Protein AF-A0A023X3T7-F1 (afdb_monomer_lite)

Structure (mmCIF, N/CA/C/O backbone):
data_AF-A0A023X3T7-F1
#
_entry.id   AF-A0A023X3T7-F1
#
loop_
_atom_site.group_PDB
_atom_site.id
_atom_site.type_symbol
_atom_site.label_atom_id
_atom_site.label_alt_id
_atom_site.label_comp_id
_atom_site.label_asym_id
_atom_site.label_entity_id
_atom_site.label_seq_id
_atom_site.pdbx_PDB_ins_code
_atom_site.Cartn_x
_atom_site.Cartn_y
_atom_site.Cartn_z
_atom_site.occupancy
_atom_site.B_iso_or_equiv
_atom_site.auth_seq_id
_atom_site.auth_comp_id
_atom_site.auth_asym_id
_atom_site.auth_atom_id
_atom_site.pdbx_PDB_model_num
ATOM 1 N N . MET A 1 1 ? -3.279 -9.979 16.224 1.00 76.44 1 MET A N 1
ATOM 2 C CA . MET A 1 1 ? -3.361 -9.926 14.744 1.00 76.44 1 MET A CA 1
ATOM 3 C C . MET A 1 1 ? -3.081 -8.529 14.179 1.00 76.44 1 MET A C 1
ATOM 5 O O . MET A 1 1 ? -2.148 -8.404 13.399 1.00 76.44 1 MET A O 1
ATOM 9 N N . ARG A 1 2 ? -3.785 -7.470 14.617 1.00 81.69 2 ARG A N 1
ATOM 10 C CA . ARG A 1 2 ? -3.575 -6.074 14.159 1.00 81.69 2 ARG A CA 1
ATOM 11 C C . ARG A 1 2 ? -2.119 -5.595 14.216 1.00 81.69 2 ARG A C 1
ATOM 13 O O . ARG A 1 2 ? -1.611 -5.058 13.241 1.00 81.69 2 ARG A O 1
ATOM 20 N N . THR A 1 3 ? -1.417 -5.851 15.320 1.00 86.62 3 THR A N 1
ATOM 21 C CA . THR A 1 3 ? -0.005 -5.461 15.477 1.00 86.62 3 THR A CA 1
ATOM 22 C C . THR A 1 3 ? 0.906 -6.131 14.446 1.00 86.62 3 THR A C 1
ATOM 24 O O . THR A 1 3 ? 1.850 -5.510 13.974 1.00 86.62 3 THR A O 1
ATOM 27 N N . ALA A 1 4 ? 0.613 -7.377 14.060 1.00 91.75 4 ALA A N 1
ATOM 28 C CA . ALA A 1 4 ? 1.375 -8.087 13.035 1.00 91.75 4 ALA A CA 1
ATOM 29 C C . ALA A 1 4 ? 1.099 -7.516 11.635 1.00 91.75 4 ALA A C 1
ATOM 31 O O . ALA A 1 4 ? 2.045 -7.234 10.908 1.00 91.75 4 ALA A O 1
ATOM 32 N N . LEU A 1 5 ? -0.171 -7.261 11.293 1.00 92.25 5 LEU A N 1
ATOM 33 C CA . LEU A 1 5 ? -0.554 -6.631 10.022 1.00 92.25 5 LEU A CA 1
ATOM 34 C C . LEU A 1 5 ? 0.017 -5.217 9.881 1.00 92.25 5 LEU A C 1
ATOM 36 O O . LEU A 1 5 ? 0.541 -4.872 8.830 1.00 92.25 5 LEU A O 1
ATOM 40 N N . SER A 1 6 ? -0.017 -4.416 10.948 1.00 91.38 6 SER A N 1
ATOM 41 C CA . SER A 1 6 ? 0.577 -3.078 10.932 1.00 91.38 6 SER A CA 1
ATOM 42 C C . SER A 1 6 ? 2.095 -3.134 10.766 1.00 91.38 6 SER A C 1
ATOM 44 O O . SER A 1 6 ? 2.634 -2.368 9.975 1.00 91.38 6 SER A O 1
ATOM 46 N N . ARG A 1 7 ? 2.792 -4.059 11.442 1.00 93.94 7 ARG A N 1
ATOM 47 C CA . ARG A 1 7 ? 4.233 -4.273 11.219 1.00 93.94 7 ARG A CA 1
ATOM 48 C C . ARG A 1 7 ? 4.518 -4.672 9.775 1.00 93.94 7 ARG A C 1
ATOM 50 O O . ARG A 1 7 ? 5.427 -4.118 9.172 1.00 93.94 7 ARG A O 1
ATOM 57 N N . LEU A 1 8 ? 3.728 -5.588 9.217 1.00 95.06 8 LEU A N 1
ATOM 58 C CA . LEU A 1 8 ? 3.870 -6.021 7.831 1.00 95.06 8 LEU A CA 1
ATOM 59 C C . LEU A 1 8 ? 3.622 -4.870 6.846 1.00 95.06 8 LEU A C 1
ATOM 61 O O . LEU A 1 8 ? 4.365 -4.744 5.877 1.00 95.06 8 LEU A O 1
ATOM 65 N N . LEU A 1 9 ? 2.643 -4.001 7.117 1.00 93.50 9 LEU A N 1
ATOM 66 C CA . LEU A 1 9 ? 2.391 -2.799 6.321 1.00 93.50 9 LEU A CA 1
ATOM 67 C C . LEU A 1 9 ? 3.615 -1.882 6.319 1.00 93.50 9 LEU A C 1
ATOM 69 O O . LEU A 1 9 ? 4.084 -1.504 5.250 1.00 93.50 9 LEU A O 1
ATOM 73 N N . TRP A 1 10 ? 4.172 -1.576 7.491 1.00 92.75 10 TRP A N 1
ATOM 74 C CA . TRP A 1 10 ? 5.337 -0.693 7.591 1.00 92.75 10 TRP A CA 1
ATOM 75 C C . TRP A 1 10 ? 6.600 -1.304 6.981 1.00 92.75 10 TRP A C 1
ATOM 77 O O . TRP A 1 10 ? 7.357 -0.596 6.322 1.00 92.75 10 TRP A O 1
ATOM 87 N N . LEU A 1 11 ? 6.807 -2.615 7.134 1.00 96.19 11 LEU A N 1
ATOM 88 C CA . LEU A 1 11 ? 7.899 -3.329 6.469 1.00 96.19 11 LEU A CA 1
ATOM 89 C C . LEU A 1 11 ? 7.748 -3.271 4.948 1.00 96.19 11 LEU A C 1
ATOM 91 O O . LEU A 1 11 ? 8.694 -2.900 4.260 1.00 96.19 11 LEU A O 1
ATOM 95 N N . THR A 1 12 ? 6.556 -3.572 4.429 1.00 95.44 12 THR A N 1
ATOM 96 C CA . THR A 1 12 ? 6.273 -3.519 2.986 1.00 95.44 12 THR A CA 1
ATOM 97 C C . THR A 1 12 ? 6.463 -2.105 2.448 1.00 95.44 12 THR A C 1
ATOM 99 O O . THR A 1 12 ? 7.054 -1.931 1.387 1.00 95.44 12 THR A O 1
ATOM 102 N N . LEU A 1 13 ? 6.031 -1.086 3.197 1.00 93.50 13 LEU A N 1
ATOM 103 C CA . LEU A 1 13 ? 6.225 0.313 2.826 1.00 93.50 13 LEU A CA 1
ATOM 104 C C . LEU A 1 13 ? 7.715 0.674 2.788 1.00 93.50 13 LEU A C 1
ATOM 106 O O . LEU A 1 13 ? 8.159 1.335 1.853 1.00 93.50 13 LEU A O 1
ATOM 110 N N . GLY A 1 14 ? 8.501 0.198 3.756 1.00 95.81 14 GLY A N 1
ATOM 111 C CA . GLY A 1 14 ? 9.955 0.354 3.766 1.00 95.81 14 GLY A CA 1
ATOM 112 C C . GLY A 1 14 ? 10.612 -0.277 2.538 1.00 95.81 14 GLY A C 1
ATOM 113 O O . GLY A 1 14 ? 11.375 0.391 1.842 1.00 95.81 14 GLY A O 1
ATOM 114 N N . VAL A 1 15 ? 10.256 -1.525 2.216 1.00 95.94 15 VAL A N 1
ATOM 115 C CA . VAL A 1 15 ? 10.745 -2.217 1.009 1.00 95.94 15 VAL A CA 1
ATOM 116 C C . VAL A 1 15 ? 10.346 -1.471 -0.262 1.00 95.94 15 VAL A C 1
ATOM 118 O O . VAL A 1 15 ? 11.183 -1.272 -1.136 1.00 95.94 15 VAL A O 1
ATOM 121 N N . PHE A 1 16 ? 9.099 -1.008 -0.354 1.00 93.69 16 PHE A N 1
ATOM 122 C CA . PHE A 1 16 ? 8.623 -0.216 -1.485 1.00 93.69 16 PHE A CA 1
ATOM 123 C C . PHE A 1 16 ? 9.416 1.081 -1.651 1.00 93.69 16 PHE A C 1
ATOM 125 O O . PHE A 1 16 ? 9.855 1.404 -2.750 1.00 93.69 16 PHE A O 1
ATOM 132 N N . THR A 1 17 ? 9.665 1.798 -0.558 1.00 92.56 17 THR A N 1
ATOM 133 C CA . THR A 1 17 ? 10.428 3.051 -0.598 1.00 92.56 17 THR A CA 1
ATOM 134 C C . THR A 1 17 ? 11.874 2.804 -1.034 1.00 92.56 17 THR A C 1
ATOM 136 O O . THR A 1 17 ? 12.404 3.547 -1.857 1.00 92.56 17 THR A O 1
ATOM 139 N N . LEU A 1 18 ? 12.501 1.730 -0.542 1.00 94.12 18 LEU A N 1
ATOM 140 C CA . LEU A 1 18 ? 13.846 1.326 -0.957 1.00 94.12 18 LEU A CA 1
ATOM 141 C C . LEU A 1 18 ? 13.897 0.919 -2.432 1.00 94.12 18 LEU A C 1
ATOM 143 O O . LEU A 1 18 ? 14.831 1.303 -3.129 1.00 94.12 18 LEU A O 1
ATOM 147 N N . TRP A 1 19 ? 12.891 0.190 -2.917 1.00 91.94 19 TRP A N 1
ATOM 148 C CA . TRP A 1 19 ? 12.754 -0.162 -4.330 1.00 91.94 19 TRP A CA 1
ATOM 149 C C . TRP A 1 19 ? 12.644 1.085 -5.214 1.00 91.94 19 TRP A C 1
ATOM 151 O O . TRP A 1 19 ? 13.369 1.208 -6.199 1.00 91.94 19 TRP A O 1
ATOM 161 N N . MET A 1 20 ? 11.812 2.053 -4.819 1.00 89.06 20 MET A N 1
ATOM 162 C CA . MET A 1 20 ? 11.685 3.330 -5.524 1.00 89.06 20 MET A CA 1
ATOM 163 C C . MET A 1 20 ? 13.004 4.108 -5.547 1.00 89.06 20 MET A C 1
ATOM 165 O O . MET A 1 20 ? 13.387 4.625 -6.594 1.00 89.06 20 MET A O 1
ATOM 169 N N . ALA A 1 21 ? 13.718 4.163 -4.420 1.00 90.81 21 ALA A N 1
ATOM 170 C CA . ALA A 1 21 ? 15.011 4.834 -4.334 1.00 90.81 21 ALA A CA 1
ATOM 171 C C . ALA A 1 21 ? 16.079 4.146 -5.199 1.00 90.81 21 ALA A C 1
ATOM 173 O O . ALA A 1 21 ? 16.795 4.818 -5.937 1.00 90.81 21 ALA A O 1
ATOM 174 N N . ALA A 1 22 ? 16.163 2.814 -5.150 1.00 89.00 22 ALA A N 1
ATOM 175 C CA . ALA A 1 22 ? 17.109 2.039 -5.949 1.00 89.00 22 ALA A CA 1
ATOM 176 C C . ALA A 1 22 ? 16.883 2.246 -7.451 1.00 89.00 22 ALA A C 1
ATOM 178 O O . ALA A 1 22 ? 17.840 2.424 -8.203 1.00 89.00 22 ALA A O 1
ATOM 179 N N . SER A 1 23 ? 15.625 2.281 -7.881 1.00 86.44 23 SER A N 1
ATOM 180 C CA . SER A 1 23 ? 15.311 2.501 -9.287 1.00 86.44 23 SER A CA 1
ATOM 181 C C . SER A 1 23 ? 15.497 3.940 -9.721 1.00 86.44 23 SER A C 1
ATOM 183 O O . SER A 1 23 ? 16.015 4.163 -10.803 1.00 86.44 23 SER A O 1
ATOM 185 N N . ALA A 1 24 ? 15.203 4.926 -8.873 1.00 85.12 24 ALA A N 1
ATOM 186 C CA . ALA A 1 24 ? 15.529 6.320 -9.177 1.00 85.12 24 ALA A CA 1
ATOM 187 C C . ALA A 1 24 ? 17.035 6.540 -9.429 1.00 85.12 24 ALA A C 1
ATOM 189 O O . ALA A 1 24 ? 17.409 7.459 -10.150 1.00 85.12 24 ALA A O 1
ATOM 190 N N . LEU A 1 25 ? 17.895 5.694 -8.853 1.00 87.00 25 LEU A N 1
ATOM 191 C CA . LEU A 1 25 ? 19.347 5.725 -9.043 1.00 87.00 25 LEU A CA 1
ATOM 192 C C . LEU A 1 25 ? 19.835 4.866 -10.225 1.00 87.00 25 LEU A C 1
ATOM 194 O O . LEU A 1 25 ? 21.035 4.840 -10.495 1.00 87.00 25 LEU A O 1
ATOM 198 N N . SER A 1 26 ? 18.949 4.139 -10.914 1.00 83.94 26 SER A N 1
ATOM 199 C CA . SER A 1 26 ? 19.320 3.193 -11.967 1.00 83.94 26 SER A CA 1
ATOM 200 C C . SER A 1 26 ? 18.356 3.236 -13.153 1.00 83.94 26 SER A C 1
ATOM 202 O O . SER A 1 26 ? 17.270 2.655 -13.123 1.00 83.94 26 SER A O 1
ATOM 204 N N . ASP A 1 27 ? 18.817 3.816 -14.263 1.00 73.06 27 ASP A N 1
ATOM 205 C CA . ASP A 1 27 ? 18.073 3.832 -15.529 1.00 73.06 27 ASP A CA 1
ATOM 206 C C . ASP A 1 27 ? 17.725 2.420 -16.022 1.00 73.06 27 ASP A C 1
ATOM 208 O O . ASP A 1 27 ? 16.653 2.197 -16.587 1.00 73.06 27 ASP A O 1
ATOM 212 N N . ALA A 1 28 ? 18.593 1.438 -15.756 1.00 71.19 28 ALA A N 1
ATOM 213 C CA . ALA A 1 28 ? 18.360 0.037 -16.100 1.00 71.19 28 ALA A CA 1
ATOM 214 C C . ALA A 1 28 ? 17.188 -0.579 -15.316 1.00 71.19 28 ALA A C 1
ATOM 216 O O . ALA A 1 28 ? 16.475 -1.430 -15.848 1.00 71.19 28 ALA A O 1
ATOM 217 N N . LEU A 1 29 ? 16.965 -0.148 -14.070 1.00 69.81 29 LEU A N 1
ATOM 218 C CA . LEU A 1 29 ? 15.818 -0.582 -13.275 1.00 69.81 29 LEU A CA 1
ATOM 219 C C . LEU A 1 29 ? 14.545 0.188 -13.625 1.00 69.81 29 LEU A C 1
ATOM 221 O O . LEU A 1 29 ? 13.481 -0.406 -13.536 1.00 69.81 29 LEU A O 1
ATOM 225 N N . LEU A 1 30 ? 14.628 1.452 -14.052 1.00 66.94 30 LEU A N 1
ATOM 226 C CA . LEU A 1 30 ? 13.463 2.238 -14.495 1.00 66.94 30 LEU A CA 1
ATOM 227 C C . LEU A 1 30 ? 12.929 1.795 -15.860 1.00 66.94 30 LEU A C 1
ATOM 229 O O . LEU A 1 30 ? 11.721 1.774 -16.081 1.00 66.94 30 LEU A O 1
ATOM 233 N N . THR A 1 31 ? 13.831 1.450 -16.777 1.00 67.56 31 THR A N 1
ATOM 234 C CA . THR A 1 31 ? 13.493 1.022 -18.146 1.00 67.56 31 THR A CA 1
ATOM 235 C C . THR A 1 31 ? 13.410 -0.497 -18.292 1.00 67.56 31 THR A C 1
ATOM 237 O O . THR A 1 31 ? 12.946 -1.012 -19.311 1.00 67.56 31 THR A O 1
ATOM 240 N N . GLY A 1 32 ? 13.836 -1.235 -17.265 1.00 67.38 32 GLY A N 1
ATOM 241 C CA . GLY A 1 32 ? 13.785 -2.686 -17.238 1.00 67.38 32 GLY A CA 1
ATOM 242 C C . GLY A 1 32 ? 12.350 -3.210 -17.191 1.00 67.38 32 GLY A C 1
ATOM 243 O O . GLY A 1 32 ? 11.525 -2.756 -16.402 1.00 67.38 32 GLY A O 1
ATOM 244 N N . ARG A 1 33 ? 12.069 -4.265 -17.968 1.00 69.38 33 ARG A N 1
ATOM 245 C CA . ARG A 1 33 ? 10.774 -4.981 -17.971 1.00 69.38 33 ARG A CA 1
ATOM 246 C C . ARG A 1 33 ? 10.305 -5.450 -16.583 1.00 69.38 33 ARG A C 1
ATOM 248 O O . ARG A 1 33 ? 9.119 -5.695 -16.397 1.00 69.38 33 ARG A O 1
ATOM 255 N N . ALA A 1 34 ? 11.218 -5.583 -15.619 1.00 74.75 34 ALA A N 1
ATOM 256 C CA . ALA A 1 34 ? 10.911 -5.991 -14.248 1.00 74.75 34 ALA A CA 1
ATOM 257 C C . ALA A 1 34 ? 10.370 -4.853 -13.358 1.00 74.75 34 ALA A C 1
ATOM 259 O O . ALA A 1 34 ? 9.821 -5.138 -12.295 1.00 74.75 34 ALA A O 1
ATOM 260 N N . TRP A 1 35 ? 10.479 -3.587 -13.778 1.00 82.44 35 TRP A N 1
ATOM 261 C CA . TRP A 1 35 ? 10.040 -2.429 -12.994 1.00 82.44 35 TRP A CA 1
ATOM 2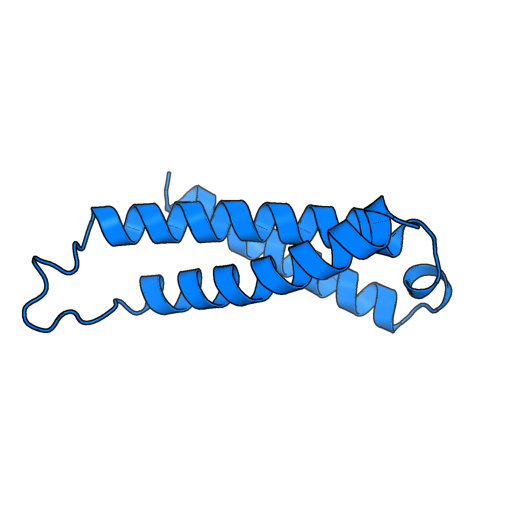62 C C . TRP A 1 35 ? 8.555 -2.485 -12.642 1.00 82.44 35 TRP A C 1
ATOM 264 O O . TRP A 1 35 ? 8.174 -2.507 -11.472 1.00 82.44 35 TRP A O 1
ATOM 274 N N . LEU A 1 36 ? 7.716 -2.542 -13.677 1.00 84.31 36 LEU A N 1
ATOM 275 C CA . LEU A 1 36 ? 6.267 -2.495 -13.542 1.00 84.31 36 LEU A CA 1
ATOM 276 C C . LEU A 1 36 ? 5.691 -3.677 -12.739 1.00 84.31 36 LEU A C 1
ATOM 278 O O . LEU A 1 36 ? 4.879 -3.408 -11.851 1.00 84.31 36 LEU A O 1
ATOM 282 N N . PRO A 1 37 ? 6.087 -4.953 -12.952 1.00 88.38 37 PRO A N 1
ATOM 283 C CA . PRO A 1 37 ? 5.532 -6.059 -12.174 1.00 88.38 37 PRO A CA 1
ATOM 284 C C . PRO A 1 37 ? 5.939 -6.017 -10.694 1.00 88.38 37 PRO A C 1
ATOM 286 O O . PRO A 1 37 ? 5.091 -6.261 -9.837 1.00 88.38 37 PRO A O 1
ATOM 289 N N . VAL A 1 38 ? 7.189 -5.665 -10.360 1.00 89.56 38 VAL A N 1
ATOM 290 C CA . VAL A 1 38 ? 7.635 -5.580 -8.953 1.00 89.56 38 VAL A CA 1
ATOM 291 C C . VAL A 1 38 ? 6.943 -4.423 -8.231 1.00 89.56 38 VAL A C 1
ATOM 293 O O . VAL A 1 38 ? 6.414 -4.608 -7.133 1.00 89.56 38 VAL A O 1
ATOM 296 N N . THR A 1 39 ? 6.871 -3.253 -8.868 1.00 90.75 39 THR A N 1
ATOM 297 C CA . THR A 1 39 ? 6.147 -2.087 -8.343 1.00 90.75 39 THR A CA 1
ATOM 298 C C . THR A 1 39 ? 4.667 -2.407 -8.131 1.00 90.75 39 THR A C 1
ATOM 300 O O . THR A 1 39 ? 4.125 -2.139 -7.058 1.00 90.75 39 THR A O 1
ATOM 303 N N . SER A 1 40 ? 4.024 -3.055 -9.107 1.00 91.75 40 SER A N 1
ATOM 304 C CA . SER A 1 40 ? 2.618 -3.466 -9.006 1.00 91.75 40 SER A CA 1
ATOM 305 C C . SER A 1 40 ? 2.399 -4.468 -7.874 1.00 91.75 40 SER A C 1
ATOM 307 O O . SER A 1 40 ? 1.451 -4.325 -7.109 1.00 91.75 40 SER A O 1
ATOM 309 N N . LEU A 1 41 ? 3.288 -5.449 -7.706 1.00 93.94 41 LEU A N 1
ATOM 310 C CA . LEU A 1 41 ? 3.189 -6.422 -6.620 1.00 93.94 41 LEU A CA 1
ATOM 311 C C . LEU A 1 41 ? 3.261 -5.743 -5.245 1.00 93.94 41 LEU A C 1
ATOM 313 O O . LEU A 1 41 ? 2.399 -5.975 -4.398 1.00 93.94 41 LEU A O 1
ATOM 317 N N . LEU A 1 42 ? 4.260 -4.883 -5.028 1.00 95.06 42 LEU A N 1
ATOM 318 C CA . LEU A 1 42 ? 4.449 -4.187 -3.752 1.00 95.06 42 LEU A CA 1
ATOM 319 C C . LEU A 1 42 ? 3.265 -3.271 -3.422 1.00 95.06 42 LEU A C 1
ATOM 321 O O . LEU A 1 42 ? 2.773 -3.279 -2.291 1.00 95.06 42 LEU A O 1
ATOM 325 N N . LEU A 1 43 ? 2.767 -2.527 -4.411 1.00 95.06 43 LEU A N 1
ATOM 326 C CA . LEU A 1 43 ? 1.587 -1.680 -4.246 1.00 95.06 43 LEU A CA 1
ATOM 327 C C . LEU A 1 43 ? 0.330 -2.506 -3.968 1.00 95.06 43 LEU A C 1
ATOM 329 O O . LEU A 1 43 ? -0.424 -2.160 -3.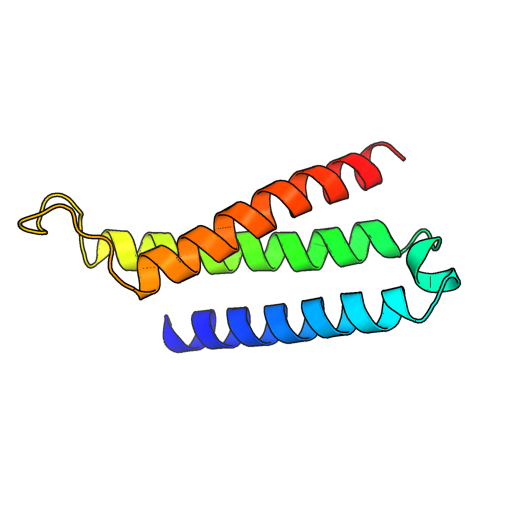065 1.00 95.06 43 LEU A O 1
ATOM 333 N N . GLY A 1 44 ? 0.130 -3.625 -4.667 1.00 95.56 44 GLY A N 1
ATOM 334 C CA . GLY A 1 44 ? -0.996 -4.529 -4.425 1.00 95.56 44 GLY A CA 1
ATOM 335 C C . GLY A 1 44 ? -1.003 -5.073 -2.994 1.00 95.56 44 GLY A C 1
ATOM 336 O O . GLY A 1 44 ? -2.043 -5.075 -2.333 1.00 95.56 44 GLY A O 1
ATOM 337 N N . VAL A 1 45 ? 0.163 -5.451 -2.461 1.00 96.31 45 VAL A N 1
ATOM 338 C CA . VAL A 1 45 ? 0.292 -5.862 -1.053 1.00 96.31 45 VAL A CA 1
ATOM 339 C C . VAL A 1 45 ? -0.056 -4.706 -0.108 1.00 96.31 45 VAL A C 1
ATOM 341 O O . VAL A 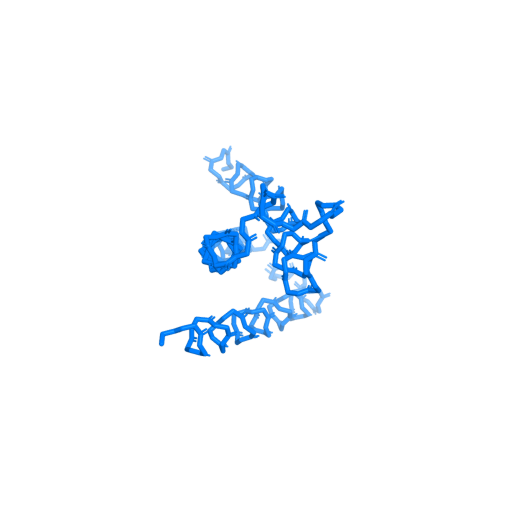1 45 ? -0.807 -4.910 0.848 1.00 96.31 45 VAL A O 1
ATOM 344 N N . LEU A 1 46 ? 0.425 -3.486 -0.373 1.00 96.50 46 LEU A N 1
ATOM 345 C CA . LEU A 1 46 ? 0.095 -2.309 0.441 1.00 96.50 46 LEU A CA 1
ATOM 346 C C . LEU A 1 46 ? -1.404 -1.987 0.428 1.00 96.50 46 LEU A C 1
ATOM 348 O O . LEU A 1 46 ? -1.960 -1.695 1.489 1.00 96.50 46 LEU A O 1
ATOM 352 N N . VAL A 1 47 ? -2.066 -2.096 -0.726 1.00 97.31 47 VAL A N 1
ATOM 353 C CA . VAL A 1 47 ? -3.522 -1.928 -0.874 1.00 97.31 47 VAL A CA 1
ATOM 354 C C . VAL A 1 47 ? -4.265 -2.929 0.002 1.00 97.31 47 VAL A C 1
ATOM 356 O O . VAL A 1 47 ? -5.143 -2.547 0.774 1.00 97.31 47 VAL A O 1
ATOM 359 N N . VAL A 1 48 ? -3.891 -4.208 -0.059 1.00 96.62 48 VAL A N 1
ATOM 360 C CA . VAL A 1 48 ? -4.547 -5.252 0.739 1.00 96.62 48 VAL A CA 1
ATOM 361 C C . VAL A 1 48 ? -4.338 -5.007 2.234 1.00 96.62 48 VAL A C 1
ATOM 363 O O . VAL A 1 48 ? -5.300 -5.030 3.000 1.00 96.62 48 VAL A O 1
ATOM 366 N N . LEU A 1 49 ? -3.105 -4.732 2.668 1.00 96.69 49 LEU A N 1
ATOM 367 C CA . LEU A 1 49 ? -2.800 -4.535 4.089 1.00 96.69 49 LEU A CA 1
ATOM 368 C C . LEU A 1 49 ? -3.485 -3.294 4.665 1.00 96.69 49 LEU A C 1
ATOM 370 O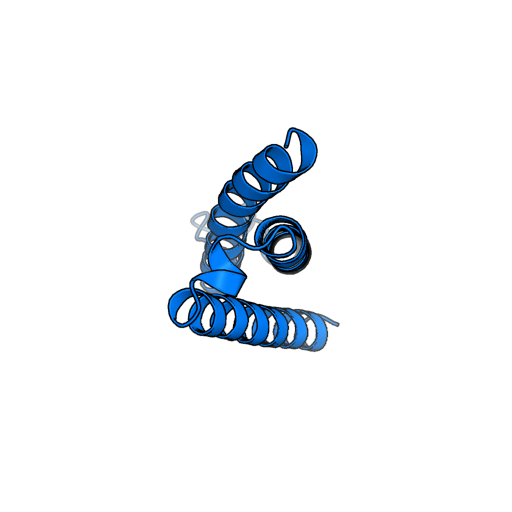 O . LEU A 1 49 ? -4.072 -3.366 5.746 1.00 96.69 49 LEU A O 1
ATOM 374 N N . SER A 1 50 ? -3.425 -2.170 3.950 1.00 95.19 50 SER A N 1
ATOM 375 C CA . SER A 1 50 ? -4.065 -0.920 4.373 1.00 95.19 50 SER A CA 1
ATOM 376 C C . SER A 1 50 ? -5.588 -1.037 4.362 1.00 95.19 50 SER A C 1
ATOM 378 O O . SER A 1 50 ? -6.224 -0.615 5.323 1.00 95.19 50 SER A O 1
ATOM 380 N N . GLY A 1 51 ? -6.170 -1.692 3.354 1.00 95.00 51 GLY A N 1
ATOM 381 C CA . GLY A 1 51 ? -7.608 -1.944 3.275 1.00 95.00 51 GLY A CA 1
ATOM 382 C C . GLY A 1 51 ? -8.111 -2.835 4.411 1.00 95.00 51 GLY A C 1
ATOM 383 O O . GLY A 1 51 ? -9.101 -2.505 5.059 1.00 95.00 51 GLY A O 1
ATOM 384 N N . VAL A 1 52 ? -7.405 -3.927 4.724 1.00 95.69 52 VAL A N 1
ATOM 385 C CA . VAL A 1 52 ? -7.766 -4.808 5.850 1.00 95.69 52 VAL A CA 1
ATOM 386 C C . VAL A 1 52 ? -7.677 -4.070 7.187 1.00 95.69 52 VAL A C 1
ATOM 388 O O . VAL A 1 52 ? -8.571 -4.217 8.018 1.00 95.69 52 VAL A O 1
ATOM 391 N N . LEU A 1 53 ? -6.631 -3.268 7.403 1.00 94.06 53 LEU A N 1
ATOM 392 C CA . LEU A 1 53 ? -6.476 -2.477 8.629 1.00 94.06 53 LEU A CA 1
ATOM 393 C C . LEU A 1 53 ? -7.532 -1.372 8.746 1.00 94.06 53 LEU A C 1
ATOM 395 O O . LEU A 1 53 ? -8.062 -1.159 9.833 1.00 94.06 53 LEU A O 1
ATOM 399 N N . LEU A 1 54 ? -7.873 -0.709 7.639 1.00 93.56 54 LEU A N 1
ATOM 400 C CA . LEU A 1 54 ? -8.943 0.284 7.595 1.00 93.56 54 LEU A CA 1
ATOM 401 C C . LEU A 1 54 ? -10.301 -0.349 7.920 1.00 93.56 54 LEU A C 1
ATOM 403 O O . LEU A 1 54 ? -11.040 0.183 8.744 1.00 93.56 54 LEU A O 1
ATOM 407 N N . LEU A 1 55 ? -10.607 -1.509 7.330 1.00 92.56 55 LEU A N 1
ATOM 408 C CA . LEU A 1 55 ? -11.833 -2.260 7.613 1.00 92.56 55 LEU A CA 1
ATOM 409 C C . LEU A 1 55 ? -11.900 -2.733 9.073 1.00 92.56 55 LEU A C 1
ATOM 411 O O . LEU A 1 55 ? -12.969 -2.672 9.678 1.00 92.56 55 LEU A O 1
ATOM 415 N N . ASP A 1 56 ? -10.786 -3.200 9.647 1.00 91.62 56 ASP A N 1
ATOM 416 C CA . ASP A 1 56 ? -10.703 -3.560 11.073 1.00 91.62 56 ASP A CA 1
ATOM 417 C C . ASP A 1 56 ? -10.981 -2.345 11.968 1.00 91.62 56 ASP A C 1
ATOM 419 O O . ASP A 1 56 ? -11.723 -2.458 12.941 1.00 91.62 56 ASP A O 1
ATOM 423 N N . GLU A 1 57 ? -10.443 -1.176 11.621 1.00 89.81 57 GLU A N 1
ATOM 424 C CA . GLU A 1 57 ? -10.646 0.048 12.394 1.00 89.81 57 GLU A CA 1
ATOM 425 C C . GLU A 1 57 ? -12.091 0.565 12.284 1.00 89.81 57 GLU A C 1
ATOM 427 O O . GLU A 1 57 ? -12.691 0.908 13.302 1.00 89.81 57 GLU A O 1
ATOM 432 N N . TRP A 1 58 ? -12.693 0.537 11.089 1.00 88.06 58 TRP A N 1
ATOM 433 C CA . TRP A 1 58 ? -14.110 0.877 10.876 1.00 88.06 58 TRP A CA 1
ATOM 434 C C . TRP A 1 58 ? -15.066 -0.030 11.646 1.00 88.06 58 TRP A C 1
ATOM 436 O O . TRP A 1 58 ? -16.055 0.445 12.193 1.00 88.06 58 TRP A O 1
ATOM 446 N N . ARG A 1 59 ? -14.778 -1.334 11.722 1.00 88.31 59 ARG A N 1
ATOM 447 C CA . ARG A 1 59 ? -15.614 -2.277 12.484 1.00 88.31 59 ARG A CA 1
ATOM 448 C C . ARG A 1 59 ? -15.573 -2.030 13.989 1.00 88.31 59 ARG A C 1
ATOM 450 O O . ARG A 1 59 ? -16.528 -2.372 14.673 1.00 88.31 59 ARG A O 1
ATOM 457 N N . ARG A 1 60 ? -14.462 -1.501 14.504 1.00 84.62 60 ARG A N 1
ATOM 458 C CA . ARG A 1 60 ? -14.270 -1.241 15.940 1.00 84.62 60 ARG A CA 1
ATOM 459 C C . ARG A 1 60 ? -14.791 0.117 16.375 1.00 84.62 60 ARG A C 1
ATOM 461 O O . ARG A 1 60 ? -15.162 0.260 17.529 1.00 84.62 60 ARG A O 1
ATOM 468 N N . ASN A 1 61 ? -14.785 1.087 15.467 1.00 81.38 61 ASN A N 1
ATOM 469 C CA . ASN A 1 61 ? -15.279 2.435 15.706 1.00 81.38 61 ASN A CA 1
ATOM 470 C C . ASN A 1 61 ? -16.268 2.796 14.585 1.00 81.38 61 ASN A C 1
ATOM 472 O O . ASN A 1 61 ? -15.907 3.525 13.658 1.00 81.38 61 ASN A O 1
ATOM 476 N N . PRO A 1 62 ? -17.494 2.244 14.605 1.00 74.00 62 PRO A N 1
ATOM 477 C CA . PRO A 1 62 ? -18.476 2.523 13.569 1.00 74.00 62 PRO A CA 1
ATOM 478 C C . PRO A 1 62 ? -18.812 4.015 13.559 1.00 74.00 62 PRO A C 1
ATOM 480 O O . PRO A 1 62 ? -19.097 4.600 14.602 1.00 74.00 62 PRO A O 1
ATOM 483 N N . LEU A 1 63 ? -18.848 4.631 12.375 1.00 71.12 63 LEU A N 1
ATOM 484 C CA . LEU A 1 63 ? -19.191 6.054 12.229 1.00 71.12 63 LEU A CA 1
ATOM 485 C C . LEU A 1 63 ? -20.577 6.396 12.808 1.00 71.12 63 LEU A C 1
ATOM 487 O O . LEU A 1 63 ? -20.809 7.529 13.220 1.00 71.12 63 LEU A O 1
ATOM 491 N N . SER A 1 64 ? -21.482 5.414 12.866 1.00 69.19 64 SER A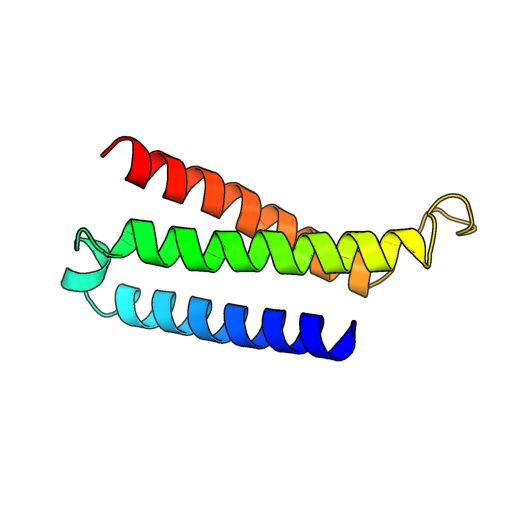 N 1
ATOM 492 C CA . SER A 1 64 ? -22.809 5.537 13.479 1.00 69.19 64 SER A CA 1
ATOM 493 C C . SER A 1 64 ? -22.781 5.686 15.001 1.00 69.19 64 SER A C 1
ATOM 495 O O . SER A 1 64 ? -23.764 6.145 15.572 1.00 69.19 64 SER A O 1
ATOM 497 N N . GLU A 1 65 ? -21.692 5.279 15.653 1.00 65.88 65 GLU A N 1
ATOM 498 C CA . GLU A 1 65 ? -21.528 5.321 17.112 1.00 65.88 65 GLU A CA 1
ATOM 499 C C . GLU A 1 65 ? -20.616 6.472 17.566 1.00 65.88 65 GLU A C 1
ATOM 501 O O . GLU A 1 65 ? -20.580 6.811 18.746 1.00 65.88 65 GLU A O 1
ATOM 506 N N . THR A 1 66 ? -19.900 7.118 16.641 1.00 67.44 66 THR A N 1
ATOM 507 C CA . THR A 1 66 ? -19.115 8.324 16.932 1.00 67.44 66 THR A CA 1
ATOM 508 C C . THR A 1 66 ? -20.010 9.565 16.934 1.00 67.44 66 THR A C 1
ATOM 510 O O . THR A 1 66 ? -20.600 9.886 15.904 1.00 67.44 66 THR A O 1
ATOM 513 N N . GLU A 1 67 ? -20.054 10.308 18.048 1.00 62.59 67 GLU A N 1
ATOM 514 C CA . GLU A 1 67 ? -20.935 11.480 18.268 1.00 62.59 67 GLU A CA 1
ATOM 515 C C . GLU A 1 67 ? -20.866 12.566 17.174 1.00 62.59 67 GLU A C 1
ATOM 517 O O . GLU A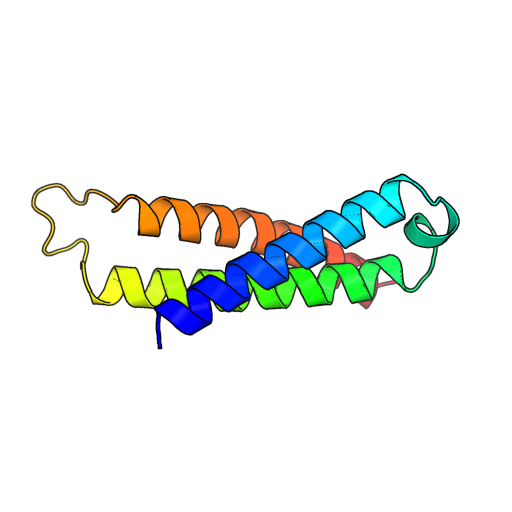 1 67 ? -21.779 13.380 17.043 1.00 62.59 67 GLU A O 1
ATOM 522 N N . ARG A 1 68 ? -19.793 12.588 16.375 1.00 68.69 68 ARG A N 1
ATOM 523 C CA . ARG A 1 68 ? -19.574 13.550 15.283 1.00 68.69 68 ARG A CA 1
ATOM 524 C C . ARG A 1 68 ? -19.187 12.924 13.941 1.00 68.69 68 ARG A C 1
ATOM 526 O O . ARG A 1 68 ? -18.840 13.657 13.019 1.00 68.69 68 ARG A O 1
ATOM 533 N N . GLY A 1 69 ? -19.208 11.596 13.810 1.00 68.81 69 GLY A N 1
ATOM 534 C CA . GLY A 1 69 ? -18.685 10.935 12.604 1.00 68.81 69 GLY A CA 1
ATOM 535 C C . GLY A 1 69 ? -17.180 11.164 12.391 1.00 68.81 69 GLY A C 1
ATOM 536 O O . GLY A 1 69 ? -16.705 11.140 11.256 1.00 68.81 69 GLY A O 1
ATOM 537 N N . GLU A 1 70 ? -16.433 11.461 13.460 1.00 80.88 70 GLU A N 1
ATOM 538 C CA . GLU A 1 70 ? -15.013 11.806 13.380 1.00 80.88 70 GLU A CA 1
ATOM 539 C C . GLU A 1 70 ? -14.175 10.570 13.041 1.00 80.88 70 GLU A C 1
ATOM 541 O O . GLU A 1 70 ? -14.281 9.517 13.671 1.00 80.88 70 GLU A O 1
ATOM 546 N N . TRP A 1 71 ? -13.313 10.700 12.033 1.00 83.12 71 TRP A N 1
ATOM 547 C CA . TRP A 1 71 ? -12.381 9.636 11.682 1.00 83.12 71 TRP A CA 1
ATOM 548 C C . TRP A 1 71 ? -11.262 9.579 12.714 1.00 83.12 71 TRP A C 1
ATOM 550 O O . TRP A 1 71 ? -10.660 10.599 13.055 1.00 83.12 71 TRP A O 1
ATOM 560 N N . THR A 1 72 ? -10.925 8.375 13.173 1.00 85.69 72 THR A N 1
ATOM 561 C CA . THR A 1 72 ? -9.770 8.206 14.056 1.00 85.69 72 THR A CA 1
ATOM 562 C C . THR A 1 72 ? -8.473 8.467 13.278 1.00 85.69 72 THR A C 1
ATOM 564 O O . THR A 1 72 ? -8.393 8.236 12.069 1.00 85.69 72 THR A O 1
ATOM 567 N N . GLY A 1 73 ? -7.417 8.928 13.958 1.00 87.81 73 GLY A N 1
ATOM 568 C CA . GLY A 1 73 ? -6.098 9.118 13.332 1.00 87.81 73 GLY A CA 1
ATOM 569 C C . GLY A 1 73 ? -5.609 7.886 12.545 1.00 87.81 73 GLY A C 1
ATOM 570 O O . GLY A 1 73 ? -5.179 8.036 11.399 1.00 87.81 73 GLY A O 1
ATOM 571 N N . PRO A 1 74 ? -5.730 6.658 13.092 1.00 88.00 74 PRO A N 1
ATOM 572 C CA . PRO A 1 74 ? -5.445 5.431 12.352 1.00 88.00 74 PRO A CA 1
ATOM 573 C C . PRO A 1 74 ? -6.308 5.227 11.100 1.00 88.00 74 PRO A C 1
ATOM 575 O O . PRO A 1 74 ? -5.760 4.828 10.073 1.00 88.00 74 PRO A O 1
ATOM 578 N N . MET A 1 75 ? -7.616 5.524 11.140 1.00 89.50 75 MET A N 1
ATOM 579 C CA . MET A 1 75 ? -8.473 5.440 9.946 1.00 89.50 75 MET A CA 1
ATOM 580 C C . MET A 1 75 ? -7.957 6.342 8.834 1.00 89.50 75 MET A C 1
ATOM 582 O O . MET A 1 75 ? -7.780 5.866 7.719 1.00 89.50 75 MET A O 1
ATOM 586 N N . LEU A 1 76 ? -7.661 7.607 9.151 1.00 90.38 76 LEU A N 1
ATOM 587 C CA . LEU A 1 76 ? -7.133 8.573 8.183 1.00 90.38 76 LEU A CA 1
ATOM 588 C C . LEU A 1 76 ? -5.799 8.112 7.586 1.00 90.38 76 LEU A C 1
ATOM 590 O O . LEU A 1 76 ? -5.589 8.196 6.375 1.00 90.38 76 LEU A O 1
ATOM 594 N N . ALA A 1 77 ? -4.899 7.589 8.420 1.00 89.31 77 ALA A N 1
ATOM 595 C CA . ALA A 1 77 ? -3.609 7.092 7.960 1.00 89.31 77 ALA A CA 1
ATOM 596 C C . ALA A 1 77 ? -3.769 5.896 7.007 1.00 89.31 77 ALA A C 1
ATOM 598 O O . ALA A 1 77 ? -3.218 5.904 5.904 1.00 89.31 77 ALA A O 1
ATOM 599 N N . TYR A 1 78 ? -4.549 4.882 7.394 1.00 92.00 78 TYR A N 1
ATOM 600 C CA . TYR A 1 78 ? -4.752 3.695 6.561 1.00 92.00 78 TYR A CA 1
ATOM 601 C C . TYR A 1 78 ? -5.540 4.009 5.291 1.00 92.00 78 TYR A C 1
ATOM 603 O O . TYR A 1 78 ? -5.188 3.490 4.236 1.00 92.00 78 TYR A O 1
ATOM 611 N N . SER A 1 79 ? -6.533 4.898 5.349 1.00 93.19 79 SER A N 1
ATOM 612 C CA . SER A 1 79 ? -7.272 5.334 4.164 1.00 93.19 79 SER A CA 1
ATOM 613 C C . SER A 1 79 ? -6.404 6.099 3.177 1.00 93.19 79 SER A C 1
ATOM 615 O O . SER A 1 79 ? -6.557 5.920 1.973 1.00 93.19 79 SER A O 1
ATOM 617 N N . LEU A 1 80 ? -5.483 6.935 3.667 1.00 93.88 80 LEU A N 1
ATOM 618 C CA . LEU A 1 80 ? -4.592 7.702 2.803 1.00 93.88 80 LEU A CA 1
ATOM 619 C C . LEU A 1 80 ? -3.606 6.773 2.088 1.00 93.88 80 LEU A C 1
ATOM 621 O O . LEU A 1 80 ? -3.462 6.851 0.869 1.00 93.88 80 LEU A O 1
ATOM 625 N N . VAL A 1 81 ? -2.982 5.852 2.834 1.00 92.69 81 VAL A N 1
ATOM 626 C CA . VAL A 1 81 ? -2.105 4.822 2.256 1.00 92.69 81 VAL A CA 1
ATOM 627 C C . VAL A 1 81 ? -2.879 3.976 1.250 1.00 92.69 81 VAL A C 1
ATOM 629 O O . VAL A 1 81 ? -2.394 3.775 0.139 1.00 92.69 81 VAL A O 1
ATOM 632 N N . PHE A 1 82 ? -4.089 3.534 1.597 1.00 95.12 82 PHE A N 1
ATOM 633 C CA . PHE A 1 82 ? -4.948 2.756 0.709 1.00 95.12 82 PHE A CA 1
ATOM 634 C C . PHE A 1 82 ? -5.259 3.509 -0.584 1.00 95.12 82 PHE A C 1
ATOM 636 O O . PHE A 1 82 ? -4.998 2.986 -1.661 1.00 95.12 82 PHE A O 1
ATOM 643 N N . ALA A 1 83 ? -5.758 4.743 -0.497 1.00 95.44 83 ALA A N 1
ATOM 644 C CA . ALA A 1 83 ? -6.150 5.522 -1.667 1.00 95.44 83 ALA A CA 1
ATOM 645 C C . ALA A 1 83 ? -4.965 5.741 -2.616 1.00 95.44 83 ALA A C 1
ATOM 647 O O . ALA A 1 83 ? -5.057 5.420 -3.800 1.00 95.44 83 ALA A O 1
ATOM 648 N N . ILE A 1 84 ? -3.831 6.218 -2.092 1.00 92.81 84 ILE A N 1
ATOM 649 C CA . ILE A 1 84 ? -2.631 6.471 -2.900 1.00 92.81 84 ILE A CA 1
ATOM 650 C C . ILE A 1 84 ? -2.152 5.173 -3.554 1.00 92.81 84 ILE A C 1
ATOM 652 O O . ILE A 1 84 ? -1.965 5.119 -4.768 1.00 92.81 84 ILE A O 1
ATOM 656 N N . THR A 1 85 ? -1.981 4.110 -2.766 1.00 93.62 85 THR A N 1
ATOM 657 C CA . THR A 1 85 ? -1.453 2.844 -3.288 1.00 93.62 85 THR A CA 1
ATOM 658 C C . THR A 1 85 ? -2.412 2.181 -4.267 1.00 93.62 85 THR A C 1
ATOM 660 O O . THR A 1 85 ? -1.941 1.600 -5.236 1.00 93.62 85 THR A O 1
ATOM 663 N N . PHE A 1 86 ? -3.727 2.330 -4.098 1.00 95.06 86 PHE A N 1
ATOM 664 C CA . PHE A 1 86 ? -4.737 1.780 -5.002 1.00 95.06 86 PHE A CA 1
ATOM 665 C C . PHE A 1 86 ? -4.688 2.425 -6.387 1.00 95.06 86 PHE A C 1
ATOM 667 O O . PHE A 1 86 ? -4.658 1.715 -7.393 1.00 95.06 86 PHE A O 1
ATOM 674 N N . PHE A 1 87 ? -4.619 3.758 -6.459 1.00 93.31 87 PHE A N 1
ATOM 675 C CA . PHE A 1 87 ? -4.525 4.451 -7.747 1.00 93.31 87 PHE A CA 1
ATOM 676 C C . PHE A 1 87 ? -3.206 4.155 -8.462 1.00 93.31 87 PHE A C 1
ATOM 678 O O . PHE A 1 87 ? -3.207 3.856 -9.658 1.00 93.31 87 PHE A O 1
ATOM 685 N N . VAL A 1 88 ? -2.083 4.179 -7.737 1.00 90.62 88 VAL A N 1
ATOM 686 C CA . VAL A 1 88 ? -0.770 3.881 -8.330 1.00 90.62 88 VAL A CA 1
ATOM 687 C C . VAL A 1 88 ? -0.673 2.404 -8.723 1.00 90.62 88 VAL A C 1
ATOM 689 O O . VAL A 1 88 ? -0.107 2.095 -9.773 1.00 90.62 88 VAL A O 1
ATOM 692 N N . PHE A 1 89 ? -1.259 1.493 -7.935 1.00 93.31 89 PHE A N 1
ATOM 693 C CA . PHE A 1 89 ? -1.370 0.074 -8.276 1.00 93.31 89 PHE A CA 1
ATOM 694 C C . PHE A 1 89 ? -2.136 -0.101 -9.578 1.00 93.31 89 PHE A C 1
ATOM 696 O O . PHE A 1 89 ? -1.613 -0.725 -10.491 1.00 93.31 89 PHE A O 1
ATOM 703 N N . GLY A 1 90 ? -3.332 0.484 -9.689 1.00 90.00 90 GLY A N 1
ATOM 704 C CA . GLY A 1 90 ? -4.146 0.400 -10.898 1.00 90.00 90 GLY A CA 1
ATOM 705 C C . GLY A 1 90 ? -3.391 0.902 -12.126 1.00 90.00 90 GLY A C 1
ATOM 706 O O . GLY A 1 90 ? -3.313 0.196 -13.126 1.00 90.00 90 GLY A O 1
ATOM 707 N N . TYR A 1 91 ? -2.754 2.070 -12.030 1.00 88.50 91 TYR A N 1
ATOM 708 C CA . TYR A 1 91 ? -1.941 2.614 -13.119 1.00 88.50 91 TYR A CA 1
ATOM 709 C C . TYR A 1 91 ? -0.783 1.681 -13.516 1.00 88.50 91 TYR A C 1
ATOM 711 O O . TYR A 1 91 ? -0.627 1.348 -14.690 1.00 88.50 91 TYR A O 1
ATOM 719 N N . SER A 1 92 ? 0.004 1.223 -12.539 1.00 85.62 92 SER A N 1
ATOM 720 C CA . SER A 1 92 ? 1.189 0.386 -12.782 1.00 85.62 92 SER A CA 1
ATOM 721 C C . SER A 1 92 ? 0.816 -1.002 -13.305 1.00 85.62 92 SER A C 1
ATOM 723 O O . SER A 1 92 ? 1.456 -1.515 -14.223 1.00 85.62 92 SER A O 1
ATOM 725 N N . PHE A 1 93 ? -0.244 -1.589 -12.749 1.00 90.31 93 PHE A N 1
ATOM 726 C CA . PHE A 1 93 ? -0.741 -2.907 -13.116 1.00 90.31 93 PHE A CA 1
ATOM 727 C C . PHE A 1 93 ? -1.310 -2.907 -14.531 1.00 90.31 93 PHE A C 1
ATOM 729 O O . PHE A 1 93 ? -0.967 -3.786 -15.312 1.00 90.31 93 PHE A O 1
ATOM 736 N N . LEU A 1 94 ? -2.134 -1.914 -14.885 1.00 89.69 94 LEU A N 1
ATOM 737 C CA . LEU A 1 94 ? -2.665 -1.787 -16.244 1.00 89.69 94 LEU A CA 1
ATOM 738 C C . LEU A 1 94 ? -1.534 -1.534 -17.246 1.00 89.69 94 LEU A C 1
ATOM 740 O O . LEU A 1 94 ? -1.507 -2.162 -18.300 1.00 89.69 94 LEU A O 1
ATOM 744 N N . GLY A 1 95 ? -0.573 -0.674 -16.896 1.00 82.62 95 GLY A N 1
ATOM 745 C CA . GLY A 1 95 ? 0.604 -0.419 -17.725 1.00 82.62 95 GLY A CA 1
ATOM 746 C C . GLY A 1 95 ? 1.415 -1.683 -18.011 1.00 82.62 95 GLY A C 1
ATOM 747 O O . GLY A 1 95 ? 1.845 -1.875 -19.139 1.00 82.62 95 GLY A O 1
ATOM 748 N N . TRP A 1 96 ? 1.580 -2.564 -17.022 1.00 80.94 96 TRP A N 1
ATOM 749 C CA . TRP A 1 96 ? 2.239 -3.861 -17.200 1.00 80.94 96 TRP A CA 1
ATOM 750 C C . TRP A 1 96 ? 1.390 -4.879 -17.968 1.00 80.94 96 TRP A C 1
ATOM 752 O O . TRP A 1 96 ? 1.897 -5.590 -18.828 1.00 80.94 96 TRP A O 1
ATOM 762 N N . TYR A 1 97 ? 0.105 -4.988 -17.637 1.00 85.75 97 TYR A N 1
ATOM 763 C CA . TYR A 1 97 ? -0.778 -6.010 -18.196 1.00 85.75 97 TYR A CA 1
ATOM 764 C C . TYR A 1 97 ? -1.012 -5.822 -19.702 1.00 85.75 97 TYR A C 1
ATOM 766 O O . TYR A 1 97 ? -1.230 -6.798 -20.417 1.00 85.75 97 TYR A O 1
ATOM 774 N N . PHE A 1 98 ? -0.959 -4.576 -20.184 1.00 86.19 98 PHE A N 1
ATOM 775 C CA . PHE A 1 98 ? -1.168 -4.229 -21.591 1.00 86.19 98 PHE A CA 1
ATOM 776 C C . PHE A 1 98 ? 0.123 -3.913 -22.376 1.00 86.19 98 PHE A C 1
ATOM 778 O O . PHE A 1 98 ? 0.019 -3.525 -23.540 1.00 86.19 98 PHE A O 1
ATOM 785 N N . SER A 1 99 ? 1.314 -4.062 -21.776 1.00 77.19 99 SER A N 1
ATOM 786 C CA . SER A 1 99 ? 2.628 -3.878 -22.435 1.00 77.19 99 SER A CA 1
ATOM 787 C C . SER A 1 99 ? 3.223 -5.179 -22.960 1.00 77.19 99 SER A C 1
ATOM 789 O O . SER A 1 99 ? 3.825 -5.157 -24.056 1.00 77.19 99 SER A O 1
#

Radius of gyration: 15.93 Å; chains: 1; bounding box: 42×24×41 Å

pLDDT: mean 87.03, std 9.05, range [62.59, 97.31]

Organism: Rubrobacter radiotolerans (NCBI:txid42256)

Secondary structure (DSSP, 8-state):
-HHHHHHHHHHHHHHHHHHHHHHHT-HHHHHSTTHHHHHHHHHHHHHHHHHHHHHHHHHHS-TTTSTT-PPPHHHHHHHHHHHHHHHHHHHHHHHHHT-

Foldseek 3Di:
DLVVLVVVLVVLVVVLVVLVVVVVVPPCCVPPLVNLVVNLVSLVSNLVSLVVNLVVQCVVPPLVNPPHSDDDPSNVVSVVSNVVSVVVSVVSVVVSVVD

Sequence (99 aa):
MRTALSRLLWLTLGVFTLWMAASALSDALLTGRAWLPVTSLLLGVLVVLSGVLLLDEWRRNPLSETERGEWTGPMLAYSLVFAITFFVFGYSFLGWYFS